Protein AF-A0A968R9H3-F1 (afdb_monomer)

Nearest PDB structures (foldseek):
  8bdw-assembly1_H-2  TM=6.786E-01  e=9.373E-03  Lactiplantibacillus plantarum
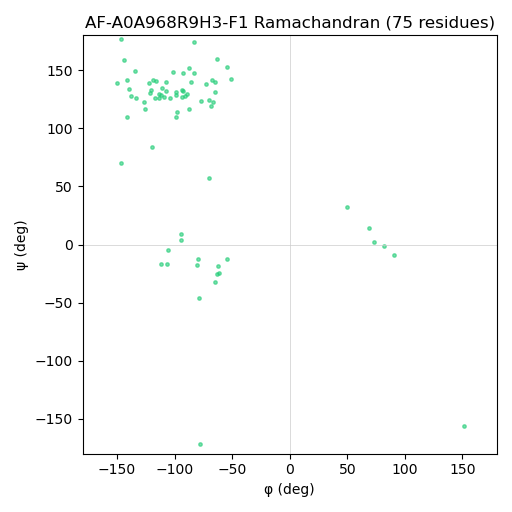  8uw4-assembly2_F-2  TM=7.040E-01  e=3.222E-02  Herbaspirillum seropedicae
  4mrb-assembly1_A-2  TM=6.228E-01  e=1.553E-02  Homo sapiens
  2h1x-assembly1_D  TM=6.604E-01  e=3.408E-02  Danio rerio
  2igl-assembly1_C  TM=6.167E-01  e=2.434E-02  Escherichia coli K-12

Structure (mmCIF, N/CA/C/O backbone):
data_AF-A0A968R9H3-F1
#
_entry.id   AF-A0A968R9H3-F1
#
loop_
_atom_site.group_PDB
_atom_site.id
_atom_site.type_symbol
_atom_site.label_atom_id
_atom_site.label_alt_id
_atom_site.label_comp_id
_atom_site.label_asym_id
_atom_site.label_entity_id
_atom_site.label_seq_id
_atom_site.pdbx_PDB_ins_code
_atom_site.Cartn_x
_atom_site.Cartn_y
_atom_site.Cartn_z
_atom_site.occupancy
_atom_site.B_iso_or_equiv
_atom_site.auth_seq_id
_atom_site.auth_comp_id
_atom_site.auth_asym_id
_atom_site.auth_atom_id
_atom_site.pdbx_PDB_model_num
ATOM 1 N N . MET A 1 1 ? 13.631 -2.400 -3.359 1.00 88.69 1 MET A N 1
ATOM 2 C CA . MET A 1 1 ? 12.251 -2.814 -3.066 1.00 88.69 1 MET A CA 1
ATOM 3 C C . MET A 1 1 ? 11.502 -1.637 -2.485 1.00 88.69 1 MET A C 1
ATOM 5 O O . MET A 1 1 ? 12.146 -0.762 -1.912 1.00 88.69 1 MET A O 1
ATOM 9 N N . VAL A 1 2 ? 10.183 -1.646 -2.626 1.00 94.50 2 VAL A N 1
ATOM 10 C CA . VAL A 1 2 ? 9.278 -0.706 -1.963 1.00 94.50 2 VAL A CA 1
ATOM 11 C C . VAL A 1 2 ? 8.311 -1.507 -1.101 1.00 94.50 2 VAL A C 1
ATOM 13 O O . VAL A 1 2 ? 7.745 -2.494 -1.569 1.00 94.50 2 VAL A O 1
ATOM 16 N N . ILE A 1 3 ? 8.120 -1.078 0.139 1.00 98.00 3 ILE A N 1
ATOM 17 C CA . ILE A 1 3 ? 7.099 -1.589 1.052 1.00 98.00 3 ILE A CA 1
ATOM 18 C C . ILE A 1 3 ? 6.105 -0.461 1.293 1.00 98.00 3 ILE A C 1
ATOM 20 O O . ILE A 1 3 ? 6.511 0.649 1.631 1.00 98.00 3 ILE A O 1
ATOM 24 N N . VAL A 1 4 ? 4.814 -0.733 1.130 1.00 98.00 4 VAL A N 1
ATOM 25 C CA . VAL A 1 4 ? 3.757 0.223 1.480 1.00 98.00 4 VAL A CA 1
ATOM 26 C C . VAL A 1 4 ? 3.023 -0.291 2.708 1.00 98.00 4 VAL A C 1
ATOM 28 O O . VAL A 1 4 ? 2.545 -1.423 2.701 1.00 98.00 4 VAL A O 1
ATOM 31 N N . GLN A 1 5 ? 2.918 0.543 3.741 1.00 98.56 5 GLN A N 1
ATOM 32 C CA . GLN A 1 5 ? 2.124 0.274 4.936 1.00 98.56 5 GLN A CA 1
ATOM 33 C C . GLN A 1 5 ? 0.931 1.224 5.009 1.00 98.56 5 GLN A C 1
ATOM 35 O O . GLN A 1 5 ? 1.097 2.442 4.940 1.00 98.56 5 GLN A O 1
ATOM 40 N N . LEU A 1 6 ? -0.262 0.671 5.203 1.00 98.44 6 LEU A N 1
ATOM 41 C CA . LEU A 1 6 ? -1.497 1.422 5.381 1.00 98.44 6 LEU A CA 1
ATOM 42 C C . LEU A 1 6 ? -1.915 1.431 6.847 1.00 98.44 6 LEU A C 1
ATOM 44 O O . LEU A 1 6 ? -2.086 0.370 7.451 1.00 98.44 6 LEU A O 1
ATOM 48 N N . ILE A 1 7 ? -2.124 2.626 7.389 1.00 98.50 7 ILE A N 1
ATOM 49 C CA . ILE A 1 7 ? -2.586 2.859 8.758 1.00 98.50 7 ILE A CA 1
ATOM 50 C C . ILE A 1 7 ? -3.883 3.669 8.705 1.00 98.50 7 ILE A C 1
ATOM 52 O O . ILE A 1 7 ? -3.997 4.605 7.918 1.00 98.50 7 ILE A O 1
ATOM 56 N N . SER A 1 8 ? -4.868 3.341 9.538 1.00 97.81 8 SER A N 1
ATOM 57 C CA . SER A 1 8 ? -6.051 4.189 9.690 1.00 97.81 8 SER A CA 1
ATOM 58 C C . SER A 1 8 ? -5.674 5.478 10.411 1.00 97.81 8 SER A C 1
ATOM 60 O O . SER A 1 8 ? -5.177 5.438 11.534 1.00 97.81 8 SER A O 1
ATOM 62 N N . ALA A 1 9 ? -5.965 6.628 9.812 1.00 97.00 9 ALA A N 1
ATOM 63 C CA . ALA A 1 9 ? -5.825 7.930 10.455 1.00 97.00 9 ALA A CA 1
ATOM 64 C C . ALA A 1 9 ? -6.757 8.073 11.671 1.00 97.00 9 ALA A C 1
ATOM 66 O O . ALA A 1 9 ? -6.459 8.826 12.593 1.00 97.00 9 ALA A O 1
ATOM 67 N N . LYS A 1 10 ? -7.874 7.331 11.686 1.00 97.44 10 LYS A N 1
ATOM 68 C CA . LYS A 1 10 ? -8.862 7.363 12.769 1.00 97.44 10 LYS A CA 1
ATOM 69 C C . LYS A 1 10 ? -8.434 6.545 13.987 1.00 97.44 10 LYS A C 1
ATOM 71 O O . LYS A 1 10 ? -8.615 7.012 15.105 1.00 97.44 10 LYS A O 1
ATOM 76 N N . THR A 1 11 ? -7.943 5.321 13.783 1.00 97.69 11 THR A N 1
ATOM 77 C CA . THR A 1 11 ? -7.648 4.391 14.893 1.00 97.69 11 THR A CA 1
ATOM 78 C C . THR A 1 11 ? -6.157 4.209 15.162 1.00 97.69 11 THR A C 1
ATOM 80 O O . THR A 1 11 ? -5.791 3.716 16.222 1.00 97.69 11 THR A O 1
ATOM 83 N N . GLY A 1 12 ? -5.285 4.588 14.225 1.00 97.75 12 GLY A N 1
ATOM 84 C CA . GLY A 1 12 ? -3.854 4.282 14.279 1.00 97.75 12 GLY A CA 1
ATOM 85 C C . GLY A 1 12 ? -3.525 2.813 13.985 1.00 97.75 12 GLY A C 1
ATOM 86 O O . GLY A 1 12 ? -2.356 2.432 14.024 1.00 97.75 12 GLY A O 1
ATOM 87 N N . GLU A 1 13 ? -4.526 1.988 13.670 1.00 98.25 13 GLU A N 1
ATOM 88 C CA . GLU A 1 13 ? -4.347 0.556 13.439 1.00 98.25 13 GLU A CA 1
ATOM 89 C C . GLU A 1 13 ? -3.998 0.244 11.975 1.00 98.25 13 GLU A C 1
ATOM 91 O O . GLU A 1 13 ? -4.420 0.966 11.062 1.00 98.25 13 GLU A O 1
ATOM 96 N N . PRO A 1 14 ? -3.262 -0.851 11.712 1.00 98.50 14 PRO A N 1
ATOM 97 C CA .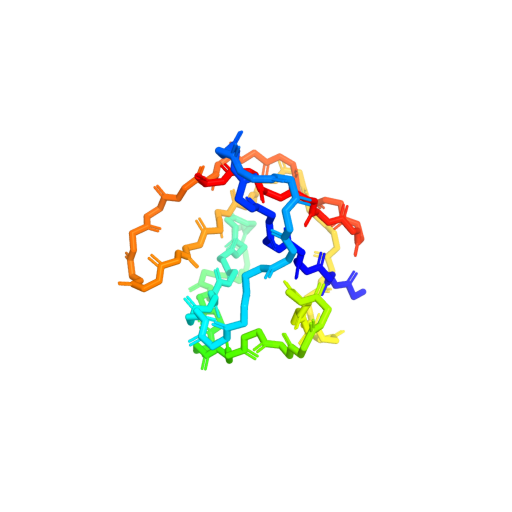 PRO A 1 14 ? -2.981 -1.280 10.351 1.00 98.50 14 PRO A CA 1
ATOM 98 C C . PRO A 1 14 ? -4.228 -1.717 9.579 1.00 98.50 14 PRO A C 1
ATOM 100 O O . PRO A 1 14 ? -5.082 -2.436 10.093 1.00 98.50 14 PRO A O 1
ATOM 103 N N . ILE A 1 15 ? -4.299 -1.345 8.298 1.00 98.44 15 ILE A N 1
ATOM 104 C CA . ILE A 1 15 ? -5.437 -1.680 7.434 1.00 98.44 15 ILE A CA 1
ATOM 105 C C . ILE A 1 15 ? -5.106 -2.903 6.577 1.00 98.44 15 ILE A C 1
ATOM 107 O O . ILE A 1 15 ? -4.322 -2.821 5.629 1.00 98.44 15 ILE A O 1
ATOM 111 N N . LYS A 1 16 ? -5.752 -4.033 6.869 1.00 98.25 16 LYS A N 1
ATOM 112 C CA . LYS A 1 16 ? -5.632 -5.289 6.110 1.00 98.25 16 LYS A CA 1
ATOM 113 C C . LYS A 1 16 ? -6.550 -5.322 4.881 1.00 98.25 16 LYS A C 1
ATOM 115 O O . LYS A 1 16 ? -7.671 -4.823 4.918 1.00 98.25 16 LYS A O 1
ATOM 120 N N . GLY A 1 17 ? -6.112 -6.003 3.821 1.00 97.69 17 GLY A N 1
ATOM 121 C CA . GLY A 1 17 ? -6.948 -6.404 2.684 1.00 97.69 17 GLY A CA 1
ATOM 122 C C . GLY A 1 17 ? -7.183 -5.325 1.627 1.00 97.69 17 GLY A C 1
ATOM 123 O O . GLY A 1 17 ? -7.823 -5.603 0.613 1.00 97.69 17 GLY A O 1
ATOM 124 N N . LYS A 1 18 ? -6.650 -4.116 1.819 1.00 97.62 18 LYS A N 1
ATOM 125 C CA . LYS A 1 18 ? -6.717 -3.039 0.826 1.00 97.62 18 LYS A CA 1
ATOM 126 C C . LYS A 1 18 ? -5.782 -3.338 -0.336 1.00 97.62 18 LYS A C 1
ATOM 128 O O . LYS A 1 18 ? -4.663 -3.807 -0.128 1.00 97.62 18 LYS A O 1
ATOM 133 N N . ARG A 1 19 ? -6.240 -3.078 -1.563 1.00 97.81 19 ARG A N 1
ATOM 134 C CA . ARG A 1 19 ? -5.470 -3.358 -2.777 1.00 97.81 19 ARG A CA 1
ATOM 135 C C . ARG A 1 19 ? -4.573 -2.181 -3.108 1.00 97.81 19 ARG A C 1
ATOM 137 O O . ARG A 1 19 ? -5.071 -1.114 -3.443 1.00 97.81 19 ARG A O 1
ATOM 144 N N . VAL A 1 20 ? -3.269 -2.396 -3.069 1.00 98.06 20 VAL A N 1
ATOM 145 C CA . VAL A 1 20 ? -2.259 -1.380 -3.357 1.00 98.06 20 VAL A CA 1
ATOM 146 C C . VAL A 1 20 ? -1.605 -1.665 -4.701 1.00 98.06 20 VAL A C 1
ATOM 148 O O . VAL A 1 20 ? -1.302 -2.816 -5.019 1.00 98.06 20 VAL A O 1
ATOM 151 N N . SER A 1 21 ? -1.355 -0.616 -5.477 1.00 96.31 21 SER A N 1
ATOM 152 C CA . SER A 1 21 ? -0.468 -0.655 -6.641 1.00 96.31 21 SER A CA 1
ATOM 153 C C . SER A 1 21 ? 0.457 0.556 -6.645 1.00 96.31 21 SER A C 1
ATOM 155 O O . SER A 1 21 ? 0.088 1.632 -6.170 1.00 96.31 21 SER A O 1
ATOM 157 N N . VAL A 1 22 ? 1.656 0.385 -7.195 1.00 94.31 22 VAL A N 1
ATOM 158 C CA . VAL A 1 22 ? 2.673 1.433 -7.301 1.00 94.31 22 VAL A CA 1
ATOM 159 C C . VAL A 1 22 ? 2.939 1.709 -8.776 1.00 94.31 22 VAL A C 1
ATOM 161 O O . VAL A 1 22 ? 3.216 0.793 -9.544 1.00 94.31 22 VAL A O 1
ATOM 164 N N . GLY A 1 23 ? 2.830 2.969 -9.180 1.00 90.25 23 GLY A N 1
ATOM 165 C CA . GLY A 1 23 ? 3.274 3.459 -10.481 1.00 90.25 23 GLY A CA 1
ATOM 166 C C . GLY A 1 23 ? 4.636 4.128 -10.354 1.00 90.25 23 GLY A C 1
ATOM 167 O O . GLY A 1 23 ? 4.821 4.976 -9.476 1.00 90.25 23 GLY A O 1
ATOM 168 N N . ASN A 1 24 ? 5.575 3.764 -11.228 1.00 81.69 24 ASN A N 1
ATOM 169 C CA . ASN A 1 24 ? 6.797 4.539 -11.420 1.00 81.69 24 ASN A CA 1
ATOM 170 C C . ASN A 1 24 ? 6.584 5.518 -12.582 1.00 81.69 24 ASN A C 1
ATOM 172 O O . ASN A 1 24 ? 6.178 5.102 -13.664 1.00 81.69 24 ASN A O 1
ATOM 176 N N . ASN A 1 25 ? 6.842 6.807 -12.356 1.00 71.44 25 ASN A N 1
ATOM 177 C CA . ASN A 1 25 ? 6.708 7.833 -13.390 1.00 71.44 25 ASN A CA 1
ATOM 178 C C . ASN A 1 25 ? 8.040 8.111 -14.109 1.00 71.44 25 ASN A C 1
ATOM 180 O O . ASN A 1 25 ? 8.093 9.011 -14.948 1.00 71.44 25 ASN A O 1
ATOM 184 N N . ASP A 1 26 ? 9.110 7.370 -13.802 1.00 65.19 26 ASP A N 1
ATOM 185 C CA . ASP A 1 26 ? 10.362 7.476 -14.547 1.00 65.19 26 ASP A CA 1
ATOM 186 C C . ASP A 1 26 ? 10.168 7.004 -16.002 1.00 65.19 26 ASP A C 1
ATOM 188 O O . ASP A 1 26 ? 9.624 5.931 -16.277 1.00 65.19 26 ASP A O 1
ATOM 192 N N . LEU A 1 27 ? 10.648 7.836 -16.933 1.00 45.41 27 LEU A N 1
ATOM 193 C CA . LEU A 1 27 ? 10.357 7.880 -18.378 1.00 45.41 27 LEU A CA 1
ATOM 194 C C . LEU A 1 27 ? 10.581 6.564 -19.160 1.00 45.41 27 LEU A C 1
ATOM 196 O O . LEU A 1 27 ? 10.150 6.445 -20.302 1.00 45.41 27 LEU A O 1
ATOM 200 N N . LEU A 1 28 ? 11.241 5.571 -18.560 1.00 52.03 28 LEU A N 1
ATOM 201 C CA . LEU A 1 28 ? 11.575 4.282 -19.179 1.00 52.03 28 LEU A CA 1
ATOM 202 C C . LEU A 1 28 ? 10.711 3.111 -18.681 1.00 52.03 28 LEU A C 1
ATOM 204 O O . LEU A 1 28 ? 10.826 2.002 -19.197 1.00 52.03 28 LEU A O 1
ATOM 208 N N . SER A 1 29 ? 9.833 3.334 -17.699 1.00 54.38 29 SER A N 1
ATOM 209 C CA . SER A 1 29 ? 8.973 2.296 -17.128 1.00 54.38 29 SER A CA 1
ATOM 210 C C . SER A 1 29 ? 7.619 2.874 -16.710 1.00 54.38 29 SER A C 1
ATOM 212 O O . SER A 1 29 ? 7.330 2.965 -15.520 1.00 54.38 29 SER A O 1
ATOM 214 N N . LEU A 1 30 ? 6.780 3.253 -17.680 1.00 57.38 30 LEU A N 1
ATOM 215 C CA . LEU A 1 30 ? 5.374 3.641 -17.468 1.00 57.38 30 LEU A CA 1
ATOM 216 C C . LEU A 1 30 ? 4.514 2.423 -17.072 1.00 57.38 30 LEU A C 1
ATOM 218 O O . LEU A 1 30 ? 3.566 2.050 -17.759 1.00 57.38 30 LEU A O 1
ATOM 222 N N . GLY A 1 31 ? 4.888 1.748 -15.989 1.00 75.00 31 GLY A N 1
ATOM 223 C CA . GLY A 1 31 ? 4.213 0.567 -15.474 1.00 75.00 31 GLY A CA 1
ATOM 224 C C . GLY A 1 31 ? 3.577 0.858 -14.124 1.00 75.00 31 GLY A C 1
ATOM 225 O O . GLY A 1 31 ? 4.256 1.287 -13.189 1.00 75.00 31 GLY A O 1
ATOM 226 N N . VAL A 1 32 ? 2.279 0.586 -14.013 1.00 84.38 32 VAL A N 1
ATOM 227 C CA . VAL A 1 32 ? 1.610 0.404 -12.721 1.00 84.38 32 VAL A CA 1
ATOM 228 C C . VAL A 1 32 ? 1.711 -1.076 -12.378 1.00 84.38 32 VAL A C 1
ATOM 230 O O . VAL A 1 32 ? 1.407 -1.923 -13.217 1.00 84.38 32 VAL A O 1
ATOM 233 N N . THR A 1 33 ? 2.168 -1.404 -11.172 1.00 90.44 33 THR A N 1
ATOM 234 C CA . THR A 1 33 ? 2.211 -2.800 -10.726 1.00 90.44 33 THR A CA 1
ATOM 235 C C . THR A 1 33 ? 0.814 -3.402 -10.651 1.00 90.44 33 THR A C 1
ATOM 237 O O . THR A 1 33 ? -0.173 -2.694 -10.434 1.00 90.44 33 THR A O 1
ATOM 240 N N . ASP A 1 34 ? 0.746 -4.730 -10.668 1.00 90.75 34 ASP A N 1
ATOM 241 C CA . ASP A 1 34 ? -0.459 -5.431 -10.243 1.00 90.75 34 ASP A CA 1
ATOM 242 C C . ASP A 1 34 ? -0.883 -5.016 -8.830 1.00 90.75 34 ASP A C 1
ATOM 244 O O . ASP A 1 34 ? -0.076 -4.595 -7.988 1.00 90.75 34 ASP A O 1
ATOM 248 N N . ARG A 1 35 ? -2.187 -5.138 -8.582 1.00 92.44 35 ARG A N 1
ATOM 249 C CA . ARG A 1 35 ? -2.790 -4.839 -7.286 1.00 92.44 35 ARG A CA 1
ATOM 250 C C . ARG A 1 35 ? -2.517 -5.981 -6.317 1.00 92.44 35 ARG A C 1
ATOM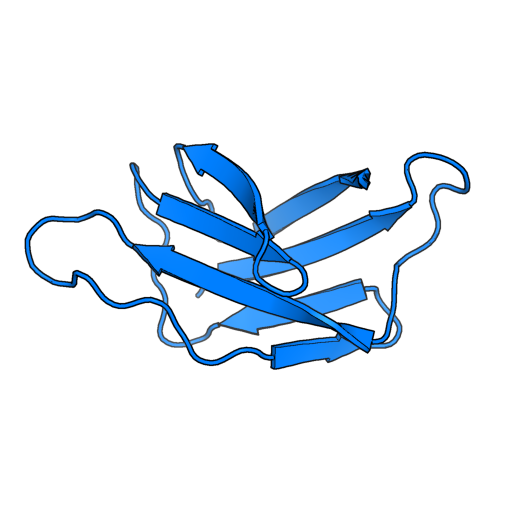 252 O O . ARG A 1 35 ? -2.937 -7.110 -6.561 1.00 92.44 35 ARG A O 1
ATOM 259 N N . GLN A 1 36 ? -1.899 -5.667 -5.188 1.00 96.38 36 GLN A N 1
ATOM 260 C CA . GLN A 1 36 ? -1.602 -6.620 -4.121 1.00 96.38 36 GLN A CA 1
ATOM 261 C C . GLN A 1 36 ? -2.308 -6.206 -2.825 1.00 96.38 36 GLN A C 1
ATOM 263 O O . GLN A 1 36 ? -2.430 -5.018 -2.534 1.00 96.38 36 GLN A O 1
ATOM 268 N N . ALA A 1 37 ? -2.822 -7.176 -2.069 1.00 97.81 37 ALA A N 1
ATOM 269 C CA . ALA A 1 37 ? -3.564 -6.907 -0.840 1.00 97.81 37 ALA A CA 1
ATOM 270 C C . ALA A 1 37 ? -2.621 -6.761 0.363 1.00 97.81 37 ALA A C 1
ATOM 272 O O . ALA A 1 37 ? -1.682 -7.543 0.508 1.00 97.81 37 ALA A O 1
ATOM 273 N N . THR A 1 38 ? -2.902 -5.805 1.250 1.00 98.19 38 THR A N 1
ATOM 274 C CA . THR A 1 38 ? -2.151 -5.654 2.502 1.00 98.19 38 THR A CA 1
ATOM 275 C C . THR A 1 38 ? -2.376 -6.821 3.465 1.00 98.19 38 THR A C 1
ATOM 277 O O . THR A 1 38 ? -3.492 -7.333 3.615 1.00 98.19 38 THR A O 1
ATOM 280 N N . ASN A 1 39 ? -1.310 -7.230 4.153 1.00 98.38 39 ASN A N 1
ATOM 281 C CA . ASN A 1 39 ? -1.320 -8.286 5.165 1.00 98.38 39 ASN A CA 1
ATOM 282 C C . ASN A 1 39 ? -1.889 -7.792 6.522 1.00 98.38 39 ASN A C 1
ATOM 284 O O . ASN A 1 39 ? -2.397 -6.677 6.640 1.00 98.38 39 ASN A O 1
ATOM 288 N N . ASN A 1 40 ? -1.801 -8.614 7.577 1.00 98.12 40 ASN A N 1
ATOM 289 C CA . ASN A 1 40 ? -2.285 -8.262 8.927 1.00 98.12 40 ASN A CA 1
ATOM 290 C C . ASN A 1 40 ? -1.563 -7.054 9.565 1.00 98.12 40 ASN A C 1
ATOM 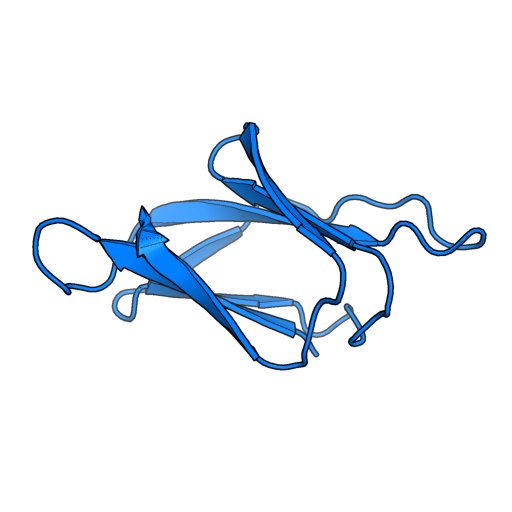292 O O . ASN A 1 40 ? -2.079 -6.479 10.515 1.00 98.12 40 ASN A O 1
ATOM 296 N N . ARG A 1 41 ? -0.379 -6.679 9.069 1.00 98.19 41 ARG A N 1
ATOM 297 C CA . ARG A 1 41 ? 0.391 -5.498 9.498 1.00 98.19 41 ARG A CA 1
ATOM 298 C C . ARG A 1 41 ? 0.115 -4.271 8.627 1.00 98.19 41 ARG A C 1
ATOM 300 O O . ARG A 1 41 ? 0.814 -3.267 8.745 1.00 98.19 41 ARG A O 1
ATOM 307 N N . GLY A 1 42 ? -0.880 -4.355 7.740 1.00 98.31 42 GLY A N 1
ATOM 308 C CA . GLY A 1 42 ? -1.197 -3.312 6.772 1.00 98.31 42 GLY A CA 1
ATOM 309 C C . GLY A 1 42 ? -0.135 -3.152 5.686 1.00 98.31 42 GLY A C 1
ATOM 310 O O . GLY A 1 42 ? -0.143 -2.144 4.990 1.00 98.31 42 GLY A O 1
ATOM 311 N N . GLU A 1 43 ? 0.776 -4.114 5.541 1.00 98.56 43 GLU A N 1
ATOM 312 C CA . GLU A 1 43 ? 1.937 -4.025 4.657 1.00 98.56 43 GLU A CA 1
ATOM 313 C C . GLU A 1 43 ? 1.723 -4.801 3.361 1.00 98.56 43 GLU A C 1
ATOM 315 O O . GLU A 1 43 ? 1.066 -5.846 3.333 1.00 98.56 43 GLU A O 1
ATOM 320 N N . VAL A 1 44 ? 2.335 -4.304 2.293 1.00 98.12 44 VAL A N 1
ATOM 321 C CA . VAL A 1 44 ? 2.488 -4.999 1.020 1.00 98.12 44 VAL A CA 1
ATOM 322 C C . VAL A 1 44 ? 3.869 -4.708 0.437 1.00 98.12 44 VAL A C 1
ATOM 324 O O . VAL A 1 44 ? 4.382 -3.591 0.542 1.00 98.12 44 VAL A O 1
ATOM 327 N N . GLU A 1 45 ? 4.478 -5.717 -0.178 1.00 97.06 45 GLU A N 1
ATOM 328 C CA . GLU A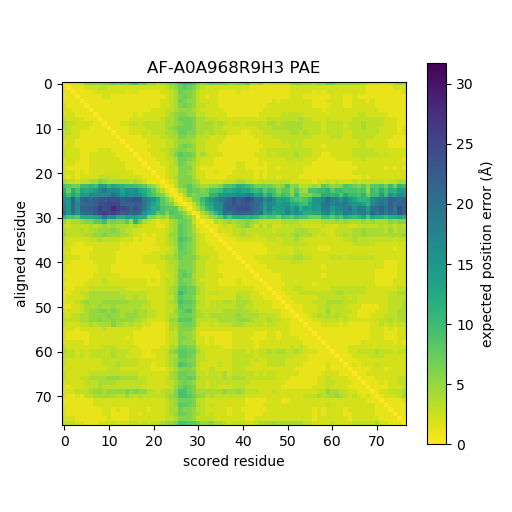 1 45 ? 5.841 -5.636 -0.694 1.00 97.06 45 GLU A CA 1
ATOM 329 C C . GLU A 1 45 ? 5.862 -5.664 -2.226 1.00 97.06 45 GLU A C 1
ATOM 331 O O . GLU A 1 45 ? 5.216 -6.483 -2.884 1.00 97.06 45 GLU A O 1
ATOM 336 N N . PHE A 1 46 ? 6.661 -4.772 -2.806 1.00 94.19 46 PHE A N 1
ATOM 337 C CA . PHE A 1 46 ? 6.923 -4.690 -4.237 1.00 94.19 46 PHE A CA 1
ATOM 338 C C . PHE A 1 46 ? 8.426 -4.899 -4.474 1.00 94.19 46 PHE A C 1
ATOM 340 O O . PHE A 1 46 ? 9.189 -3.931 -4.591 1.00 94.19 46 PHE A O 1
ATOM 347 N N . PRO A 1 47 ? 8.896 -6.159 -4.550 1.00 91.31 47 PRO A N 1
ATOM 348 C CA . PRO A 1 47 ? 10.327 -6.467 -4.609 1.00 91.31 47 PRO A CA 1
ATOM 349 C C . PRO A 1 47 ? 10.991 -5.940 -5.887 1.00 91.31 47 PRO A C 1
ATOM 351 O O . PRO A 1 47 ? 12.147 -5.519 -5.861 1.00 91.31 47 PRO A O 1
ATOM 354 N N . LYS A 1 48 ? 10.239 -5.904 -6.995 1.00 88.62 48 LYS A N 1
ATOM 355 C CA . LYS A 1 48 ? 10.707 -5.438 -8.309 1.00 88.62 48 LYS A CA 1
ATOM 356 C C . LYS A 1 48 ? 10.725 -3.913 -8.454 1.00 88.62 48 LYS A C 1
ATOM 358 O O . LYS A 1 48 ? 11.321 -3.412 -9.401 1.00 88.62 48 LYS A O 1
ATOM 363 N N . ILE A 1 49 ? 10.101 -3.177 -7.532 1.00 87.94 49 ILE A N 1
ATOM 364 C CA . ILE A 1 49 ? 10.075 -1.713 -7.569 1.00 87.94 49 ILE A CA 1
ATOM 365 C C . ILE A 1 49 ? 11.265 -1.163 -6.785 1.00 87.94 49 ILE A C 1
ATOM 367 O O . ILE A 1 49 ? 11.533 -1.544 -5.640 1.00 87.94 49 ILE A O 1
ATOM 371 N N . LYS A 1 50 ? 12.018 -0.276 -7.432 1.00 90.25 50 LYS A N 1
ATOM 372 C CA . LYS A 1 50 ? 13.097 0.484 -6.800 1.00 90.25 50 LYS A CA 1
ATOM 373 C C . LYS A 1 50 ? 12.541 1.825 -6.304 1.00 90.25 50 LYS A C 1
ATOM 375 O O . LYS A 1 50 ? 11.628 2.345 -6.941 1.00 90.25 50 LYS A O 1
ATOM 380 N N . PRO A 1 51 ? 13.075 2.375 -5.199 1.00 91.88 51 PRO A N 1
ATOM 381 C CA . PRO A 1 51 ? 12.788 3.750 -4.803 1.00 91.88 51 PRO A CA 1
ATOM 382 C C . PRO A 1 51 ? 13.023 4.717 -5.968 1.00 91.88 51 PRO A C 1
ATOM 384 O O . PRO A 1 51 ? 13.972 4.531 -6.733 1.00 91.88 51 PRO A O 1
ATOM 387 N N . CYS A 1 52 ? 12.177 5.734 -6.096 1.00 89.81 52 CYS A N 1
ATOM 388 C CA . CYS A 1 52 ? 12.228 6.696 -7.194 1.00 89.81 52 CYS A CA 1
ATOM 389 C C . CYS A 1 52 ? 11.862 8.106 -6.719 1.00 89.81 52 CYS A C 1
ATOM 391 O O . CYS A 1 52 ? 11.212 8.291 -5.688 1.00 89.81 52 CYS A O 1
ATOM 393 N N . ASN A 1 53 ? 12.277 9.121 -7.481 1.00 90.56 53 ASN A N 1
ATOM 394 C CA . ASN A 1 53 ? 11.977 10.521 -7.160 1.00 90.56 53 ASN A CA 1
ATOM 395 C C . ASN A 1 53 ? 10.563 10.938 -7.589 1.00 90.56 53 ASN A C 1
ATOM 397 O O . ASN A 1 53 ? 10.047 11.938 -7.095 1.00 90.56 53 ASN A O 1
ATOM 401 N N . SER A 1 54 ? 9.935 10.174 -8.486 1.00 90.56 54 SER A N 1
ATOM 402 C CA . SER A 1 54 ? 8.585 10.429 -8.976 1.00 90.56 54 SER A CA 1
ATOM 403 C C . SER A 1 54 ? 7.823 9.120 -9.156 1.00 90.56 54 SER A C 1
ATOM 405 O O . SER A 1 54 ? 8.081 8.338 -10.068 1.00 90.56 54 SER A O 1
ATOM 407 N N . GLY A 1 55 ? 6.843 8.893 -8.293 1.00 92.88 55 GLY A N 1
ATOM 408 C CA . GLY A 1 55 ? 5.941 7.756 -8.368 1.00 92.88 55 GLY A CA 1
ATOM 409 C C . GLY 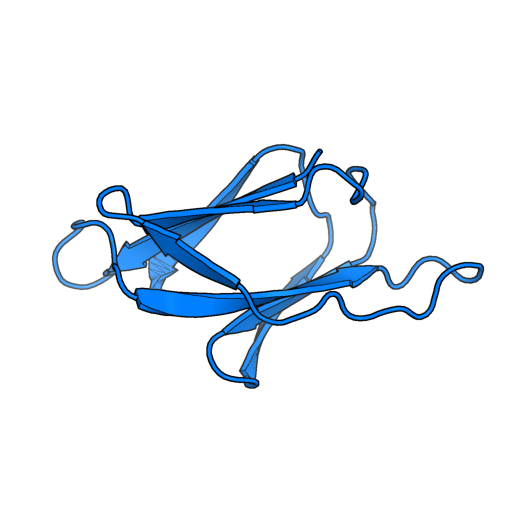A 1 55 ? 4.547 8.104 -7.868 1.00 92.88 55 GLY A C 1
ATOM 410 O O . GLY A 1 55 ? 4.255 9.230 -7.451 1.00 92.88 55 GLY A O 1
ATOM 411 N N . THR A 1 56 ? 3.641 7.140 -7.962 1.00 94.94 56 THR A N 1
ATOM 412 C CA . THR A 1 56 ? 2.253 7.281 -7.515 1.00 94.94 56 THR A CA 1
ATOM 413 C C . THR A 1 56 ? 1.802 5.997 -6.834 1.00 94.94 56 THR A C 1
ATOM 415 O O . THR A 1 56 ? 2.056 4.905 -7.336 1.00 94.94 56 THR A O 1
ATOM 418 N N . ILE A 1 57 ? 1.149 6.113 -5.681 1.00 95.75 57 ILE A N 1
ATOM 419 C CA . ILE A 1 57 ? 0.573 4.971 -4.963 1.00 95.75 57 ILE A CA 1
ATOM 420 C C . ILE A 1 57 ? -0.938 5.044 -5.100 1.00 95.75 57 ILE A C 1
ATOM 422 O O . ILE A 1 57 ? -1.547 6.092 -4.870 1.00 95.75 57 ILE A O 1
ATOM 426 N N . TYR A 1 58 ? -1.529 3.908 -5.448 1.00 96.69 58 TYR A N 1
ATOM 427 C CA . TYR A 1 58 ? -2.963 3.755 -5.601 1.00 96.69 58 TYR A CA 1
ATOM 428 C C . TYR A 1 58 ? -3.498 2.763 -4.579 1.00 96.69 58 TYR A C 1
ATOM 430 O O . TYR A 1 58 ? -2.877 1.727 -4.339 1.00 96.69 58 TYR A O 1
ATOM 438 N N . ILE A 1 59 ? -4.674 3.054 -4.031 1.00 97.50 59 ILE A N 1
ATOM 439 C CA . ILE A 1 59 ? -5.399 2.182 -3.108 1.00 97.50 59 ILE A CA 1
ATOM 440 C C . ILE A 1 59 ? -6.805 1.975 -3.646 1.00 97.50 59 ILE A C 1
ATOM 442 O O . ILE A 1 59 ? -7.530 2.932 -3.915 1.00 97.50 59 ILE A O 1
ATOM 446 N N . ASP A 1 60 ? -7.165 0.713 -3.866 1.00 96.44 60 ASP A N 1
ATOM 447 C CA . ASP A 1 60 ? -8.403 0.299 -4.528 1.00 96.44 60 ASP A CA 1
ATOM 448 C C . ASP A 1 60 ? -8.639 1.045 -5.862 1.00 96.44 60 ASP A C 1
ATOM 450 O O . ASP A 1 60 ? -9.767 1.305 -6.263 1.00 96.44 60 ASP A O 1
ATOM 454 N N . GLY A 1 61 ? -7.551 1.394 -6.564 1.00 92.69 61 GLY A N 1
ATOM 455 C CA . GLY A 1 61 ? -7.576 2.119 -7.840 1.00 92.69 61 GLY A CA 1
ATOM 456 C C . GLY A 1 61 ? -7.523 3.648 -7.739 1.00 92.69 61 GLY A C 1
ATOM 457 O O . GLY A 1 61 ? -7.305 4.293 -8.760 1.00 92.69 61 GLY A O 1
ATOM 458 N N . ASN A 1 62 ? -7.638 4.232 -6.545 1.00 95.00 62 ASN A N 1
ATOM 459 C CA . ASN A 1 62 ? -7.567 5.682 -6.349 1.00 95.00 62 ASN A CA 1
ATOM 460 C C . ASN A 1 62 ? -6.145 6.123 -6.009 1.00 95.00 62 ASN A C 1
ATOM 462 O O . ASN A 1 62 ? -5.519 5.533 -5.133 1.00 95.00 62 ASN A O 1
ATOM 466 N N . SER A 1 63 ? -5.642 7.171 -6.665 1.00 94.44 63 SER A N 1
ATOM 467 C CA . SER A 1 63 ? -4.343 7.768 -6.329 1.00 94.44 63 SER A CA 1
ATOM 468 C C . SER A 1 63 ? -4.417 8.446 -4.962 1.00 94.44 63 SER A C 1
ATOM 470 O O . SER A 1 63 ? -5.169 9.402 -4.796 1.00 94.44 63 SER A O 1
ATOM 472 N N . VAL A 1 64 ? -3.606 7.991 -4.007 1.00 96.38 64 VAL A N 1
ATOM 473 C CA . VAL A 1 64 ? -3.557 8.540 -2.636 1.00 96.38 64 VAL A CA 1
ATOM 474 C C . VAL A 1 64 ? -2.252 9.267 -2.325 1.00 96.38 64 VAL A C 1
ATOM 476 O O . VAL A 1 64 ? -2.170 10.012 -1.357 1.00 96.38 64 VAL A O 1
ATOM 479 N N . TYR A 1 65 ? -1.217 9.049 -3.135 1.00 95.12 65 TYR A N 1
ATOM 480 C CA . TYR A 1 65 ? 0.088 9.671 -2.952 1.00 95.12 65 TYR A CA 1
ATOM 481 C C . TYR A 1 65 ? 0.774 9.857 -4.299 1.00 95.12 65 TYR A C 1
ATOM 483 O O . TYR A 1 65 ? 0.761 8.948 -5.130 1.00 95.12 65 TYR A O 1
ATOM 491 N N . LYS A 1 66 ? 1.418 11.010 -4.486 1.00 94.50 66 LYS A N 1
ATOM 492 C CA . LYS A 1 66 ? 2.266 11.316 -5.638 1.00 94.50 66 LYS A CA 1
ATOM 493 C C . LYS A 1 66 ? 3.514 12.045 -5.154 1.00 94.50 66 LYS A C 1
ATOM 495 O O . LYS A 1 66 ? 3.398 13.044 -4.451 1.00 94.50 66 LYS A O 1
ATOM 500 N N . GLY A 1 67 ? 4.689 11.558 -5.537 1.00 93.38 67 GLY A N 1
ATOM 501 C CA . GLY A 1 67 ? 5.958 12.134 -5.098 1.00 93.38 67 GLY A CA 1
ATOM 502 C C . GLY A 1 67 ? 7.083 11.109 -5.052 1.00 93.38 67 GLY A C 1
ATOM 503 O O . GLY A 1 67 ? 7.031 10.091 -5.743 1.00 93.38 67 GLY A O 1
ATOM 504 N N . LYS A 1 68 ? 8.094 11.390 -4.229 1.00 93.38 68 LYS A N 1
ATOM 505 C CA . LYS A 1 68 ? 9.231 10.499 -3.998 1.00 93.38 68 LYS A CA 1
ATOM 506 C C . LYS A 1 68 ? 8.764 9.232 -3.281 1.00 93.38 68 LYS A C 1
ATOM 508 O O . LYS A 1 68 ? 8.223 9.311 -2.188 1.00 93.38 68 LYS A O 1
ATOM 513 N N . ILE A 1 69 ? 9.014 8.0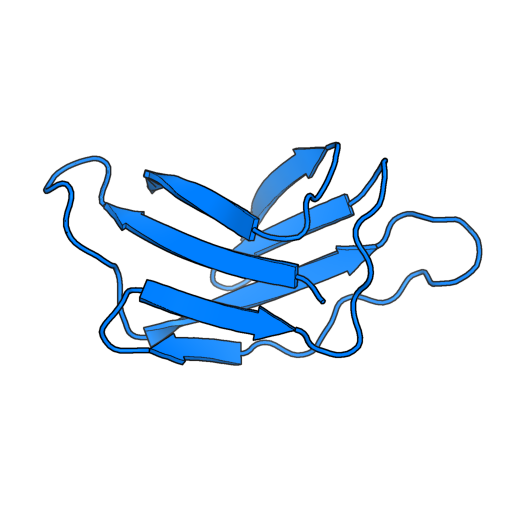69 -3.870 1.00 93.19 69 ILE A N 1
ATOM 514 C CA . ILE A 1 69 ? 8.747 6.781 -3.231 1.00 93.19 69 ILE A CA 1
ATOM 515 C C . ILE A 1 69 ? 10.049 6.269 -2.630 1.00 93.19 69 ILE A C 1
ATOM 517 O O . ILE A 1 69 ? 10.998 5.951 -3.349 1.00 93.19 69 ILE A O 1
ATOM 521 N N . GLU A 1 70 ? 10.093 6.189 -1.304 1.00 93.81 70 GLU A N 1
ATOM 522 C CA . GLU A 1 70 ? 11.211 5.593 -0.576 1.00 93.81 70 GLU A CA 1
ATOM 523 C C . GLU A 1 70 ? 11.076 4.065 -0.493 1.00 93.81 70 GLU A C 1
ATOM 525 O O . GLU A 1 70 ? 10.076 3.479 -0.907 1.00 93.81 70 GLU A O 1
ATOM 530 N N . GLY A 1 71 ? 12.097 3.385 0.038 1.00 94.31 71 GLY A N 1
ATOM 531 C CA . GLY A 1 71 ? 12.046 1.928 0.211 1.00 94.31 71 GLY A CA 1
ATOM 532 C C . GLY A 1 71 ? 10.919 1.462 1.139 1.00 94.31 71 GLY A C 1
ATOM 533 O O . GLY A 1 71 ? 10.435 0.342 1.000 1.00 94.31 71 GLY A O 1
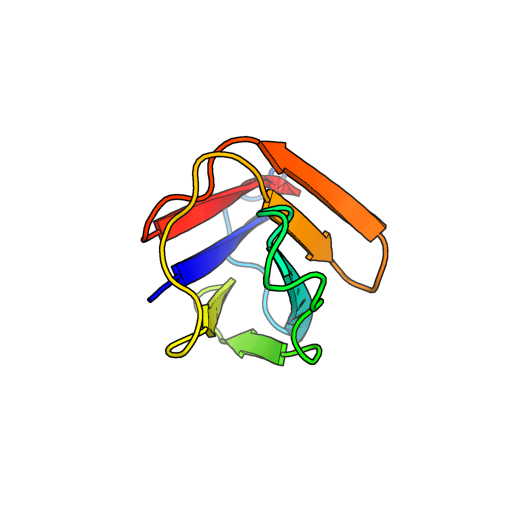ATOM 534 N N . PHE A 1 72 ? 10.469 2.331 2.043 1.00 97.38 72 PHE A N 1
ATOM 535 C CA . PHE A 1 72 ? 9.320 2.118 2.909 1.00 97.38 72 PHE A CA 1
ATOM 536 C C . PHE A 1 72 ? 8.444 3.368 2.893 1.00 97.38 72 PHE A C 1
ATOM 538 O O . PHE A 1 72 ? 8.924 4.464 3.172 1.00 97.38 72 PHE A O 1
ATOM 545 N N . GLN A 1 73 ? 7.159 3.200 2.596 1.00 97.25 73 GLN A N 1
ATOM 546 C CA . GLN A 1 73 ? 6.188 4.281 2.556 1.00 97.25 73 GLN A CA 1
ATOM 547 C C . GLN A 1 73 ? 5.007 3.953 3.464 1.00 97.25 73 GLN A C 1
ATOM 549 O O . GLN A 1 73 ? 4.250 3.017 3.211 1.00 97.25 73 GLN A O 1
ATOM 554 N N . ARG A 1 74 ? 4.806 4.765 4.501 1.00 97.69 74 ARG A N 1
ATOM 555 C CA . ARG A 1 74 ? 3.594 4.714 5.321 1.00 97.69 74 ARG A CA 1
ATOM 556 C C . ARG A 1 74 ? 2.566 5.704 4.782 1.00 97.69 74 ARG A C 1
ATOM 558 O O . ARG A 1 74 ? 2.900 6.860 4.530 1.00 97.69 74 ARG A O 1
ATOM 565 N N . ILE A 1 75 ? 1.330 5.246 4.619 1.00 97.44 75 ILE A N 1
ATOM 566 C CA . ILE A 1 75 ? 0.181 6.038 4.177 1.00 97.44 75 ILE A CA 1
ATOM 567 C C . ILE A 1 75 ? -0.893 5.961 5.263 1.00 97.44 75 ILE A C 1
ATOM 569 O O . ILE A 1 75 ? -1.245 4.870 5.715 1.00 97.44 75 ILE A O 1
ATOM 573 N N . TYR A 1 76 ? -1.414 7.120 5.660 1.00 97.31 76 TYR A N 1
ATOM 574 C CA . TYR A 1 76 ? -2.554 7.225 6.567 1.00 97.31 76 TYR A CA 1
ATOM 575 C C . TYR A 1 76 ? -3.826 7.465 5.749 1.00 97.31 76 TYR A C 1
ATOM 577 O O . TYR A 1 76 ? -3.829 8.351 4.893 1.00 97.31 76 TYR A O 1
ATOM 585 N N . LEU A 1 77 ? -4.869 6.665 5.992 1.00 95.19 77 LEU A N 1
ATOM 586 C CA . LEU A 1 77 ? -6.182 6.761 5.332 1.00 95.19 77 LEU A CA 1
ATOM 587 C C . LEU A 1 77 ? -7.296 7.146 6.297 1.00 95.19 77 LEU A C 1
ATOM 589 O O . LEU A 1 77 ? -7.306 6.599 7.426 1.00 95.19 77 LEU A O 1
#

Radius of gyration: 11.61 Å; Cα contacts (8 Å, |Δi|>4): 188; chains: 1; bounding box: 22×20×34 Å

Foldseek 3Di:
DAKEWEAEPVPRATDWFWWKWKADPPPPGRDIDGTDTADRRRMDDDPVDDWDQWMFMDTPRHTQDTGTGHNYHYDYD

Secondary structure (DSSP, 8-state):
-EEEEEE-TTT--B--S-EEEEEE-STT---BPPPEE--TTSEEEETTPPPEEEEEEEETTEEEEEEEE-SEEEEE-

Sequence (77 aa):
MVIVQLISAKTGEPIKGKRVSVGNNDLLSLGVTDRQATNNRGEVEFPKIKPCNSGTIYIDGNSVYKGKIEGFQRIYL

Solvent-accessible surface area (backbone atoms only — not comparable to full-atom values): 4141 Å² total; per-residue (Å²): 65,29,33,42,31,34,28,29,67,85,78,70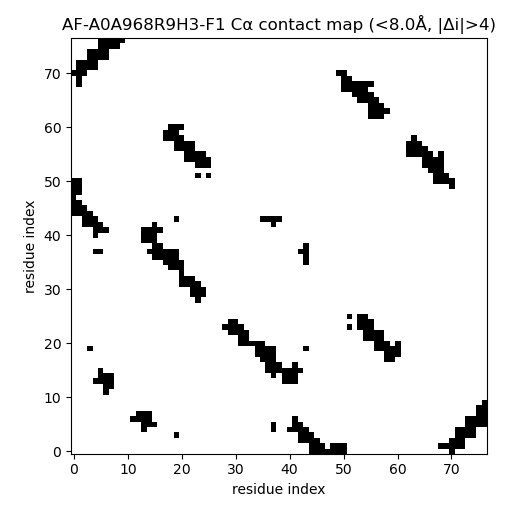,44,53,41,55,64,50,33,36,28,49,31,40,65,52,94,88,46,88,45,66,49,75,72,44,57,18,39,88,72,5,34,39,80,37,74,90,40,66,57,42,77,43,26,36,36,24,51,76,82,42,80,79,45,76,41,65,39,49,51,65,40,81,45,73,89

pLDDT: mean 91.89, std 11.04, range [45.41, 98.56]

Mean predicted aligned error: 3.52 Å